Protein AF-A0A3P8DZU0-F1 (afdb_monomer_lite)

Foldseek 3Di:
DVPVVVVVVVVVVVVVVLVVVLVVVLVVQDPVNVVVLQVVVQVVQCVVVDPVQPFKHKDWDDDDDDPVCLVVIWIWIWGDDDPDIDIDIHRSSRVVVVSVVSVVVVVVVVPDPDDD

Sequence (116 aa):
MGYCMKLALHETLHNLNQNICYTTRLSRTSYEDLVEMVSHLNQLCITTFEEQCSFVKFALKKQQENLFWRLSTKVFCRISKKNRSIYRTFELIEFLRLYDEIIRFKSLIDSQPEMP

Radius of gyration: 17.83 Å; chains: 1; bounding box: 48×33×53 Å

Structure (mmCIF, N/CA/C/O backbone):
data_AF-A0A3P8DZU0-F1
#
_entry.id   AF-A0A3P8DZU0-F1
#
loop_
_atom_site.group_PDB
_atom_site.id
_atom_site.type_symbol
_atom_site.label_atom_id
_atom_site.label_alt_id
_atom_site.label_comp_id
_atom_site.label_asym_id
_atom_site.label_entity_id
_atom_site.label_seq_id
_atom_site.pdbx_PDB_ins_code
_atom_site.Cartn_x
_atom_site.Cartn_y
_atom_site.Cartn_z
_atom_site.occupancy
_atom_site.B_iso_or_equiv
_atom_site.auth_seq_id
_atom_site.auth_comp_id
_atom_site.auth_asym_id
_atom_site.auth_atom_id
_atom_site.pdbx_PDB_model_num
ATOM 1 N N . MET A 1 1 ? -17.520 6.325 -36.427 1.00 57.16 1 MET A N 1
ATOM 2 C CA . MET A 1 1 ? -17.961 6.286 -35.011 1.00 57.16 1 MET A CA 1
ATOM 3 C C . MET A 1 1 ? -17.708 4.952 -34.295 1.00 57.16 1 MET A C 1
ATOM 5 O O . MET A 1 1 ? -17.427 4.997 -33.107 1.00 57.16 1 MET A O 1
ATOM 9 N N . GLY A 1 2 ? -17.740 3.782 -34.954 1.00 74.62 2 GLY A N 1
ATOM 10 C CA . GLY A 1 2 ? -17.633 2.483 -34.254 1.00 74.62 2 GLY A CA 1
ATOM 11 C C . GLY A 1 2 ? -16.295 2.165 -33.557 1.00 74.62 2 GLY A C 1
ATOM 12 O O . GLY A 1 2 ? -16.297 1.506 -32.522 1.00 74.62 2 GLY A O 1
ATOM 13 N N . TYR A 1 3 ? -15.155 2.648 -34.067 1.00 77.38 3 TYR A N 1
ATOM 14 C CA . TYR A 1 3 ? -13.836 2.337 -33.489 1.00 77.38 3 TYR A CA 1
ATOM 15 C C . TYR A 1 3 ? -13.603 3.010 -32.126 1.00 77.38 3 TYR A C 1
ATOM 17 O O . TYR A 1 3 ? -13.215 2.344 -31.170 1.00 77.38 3 TYR A O 1
ATOM 25 N N . CYS A 1 4 ? -13.927 4.302 -32.001 1.00 76.75 4 CYS A N 1
ATOM 26 C CA . CYS A 1 4 ? -13.801 5.029 -30.734 1.00 76.75 4 CYS A CA 1
ATOM 27 C C . CYS A 1 4 ? -14.717 4.442 -29.648 1.00 76.75 4 CYS A C 1
ATOM 29 O O . CYS A 1 4 ? -14.312 4.320 -28.498 1.00 76.75 4 CYS A O 1
ATOM 31 N N . MET A 1 5 ? -15.924 4.010 -30.027 1.00 84.25 5 MET A N 1
ATOM 32 C CA . MET A 1 5 ? -16.869 3.353 -29.118 1.00 84.25 5 MET A CA 1
ATOM 33 C C . MET A 1 5 ? -16.353 1.991 -28.632 1.00 84.25 5 MET A C 1
ATOM 35 O O . MET A 1 5 ? -16.505 1.657 -27.460 1.00 84.25 5 MET A O 1
ATOM 39 N N . LYS A 1 6 ? -15.688 1.224 -29.507 1.00 86.50 6 LYS A N 1
ATOM 40 C CA . LYS A 1 6 ? -15.057 -0.054 -29.149 1.00 86.50 6 LYS A CA 1
ATOM 41 C C . LYS A 1 6 ? -13.887 0.133 -28.179 1.00 86.50 6 LYS A C 1
ATOM 43 O O . LYS A 1 6 ? -13.766 -0.643 -27.236 1.00 86.50 6 LYS A O 1
ATOM 48 N N . LEU A 1 7 ? -13.057 1.157 -28.390 1.00 86.69 7 LEU A N 1
ATOM 49 C CA . LEU A 1 7 ? -11.967 1.502 -27.472 1.00 86.69 7 LEU A CA 1
ATOM 50 C C . LEU A 1 7 ? -12.501 1.917 -26.100 1.00 86.69 7 LEU A C 1
ATOM 52 O O . LEU A 1 7 ? -12.071 1.359 -25.095 1.00 86.69 7 LEU A O 1
ATOM 56 N N . ALA A 1 8 ? -13.495 2.809 -26.067 1.00 86.25 8 ALA A N 1
ATOM 57 C CA . ALA A 1 8 ? -14.118 3.247 -24.821 1.00 86.25 8 ALA A CA 1
ATOM 58 C C . ALA A 1 8 ? -14.757 2.075 -24.054 1.00 86.25 8 ALA A C 1
ATOM 60 O O . ALA A 1 8 ? -14.594 1.962 -22.839 1.00 86.25 8 ALA A O 1
ATOM 61 N N . LEU A 1 9 ? -15.439 1.159 -24.754 1.00 89.00 9 LEU A N 1
ATOM 62 C CA . LEU A 1 9 ? -16.016 -0.039 -24.139 1.00 89.00 9 LEU A CA 1
ATOM 63 C C . LEU A 1 9 ? -14.935 -0.964 -23.569 1.00 89.00 9 LEU A C 1
ATOM 65 O O . LEU A 1 9 ? -15.075 -1.451 -22.450 1.00 89.00 9 LEU A O 1
ATOM 69 N N . HIS A 1 10 ? -13.859 -1.198 -24.320 1.00 90.00 10 HIS A N 1
ATOM 70 C CA . HIS A 1 10 ? -12.751 -2.035 -23.868 1.00 90.00 10 HIS A CA 1
ATOM 71 C C . HIS A 1 10 ? -12.081 -1.458 -22.616 1.00 90.00 10 HIS A C 1
ATOM 73 O O . HIS A 1 10 ? -11.872 -2.178 -21.644 1.00 90.00 10 HIS A O 1
ATOM 79 N N . GLU A 1 11 ? -11.789 -0.159 -22.612 1.00 88.31 11 GLU A N 1
ATOM 80 C CA . GLU A 1 11 ? -11.229 0.540 -21.454 1.00 88.31 11 GLU A CA 1
ATOM 81 C C . GLU A 1 11 ? -12.170 0.472 -20.243 1.00 88.31 11 GLU A C 1
ATOM 83 O O . GLU A 1 11 ? -11.745 0.143 -19.137 1.00 88.31 11 GLU A O 1
ATOM 88 N N . THR A 1 12 ? -13.471 0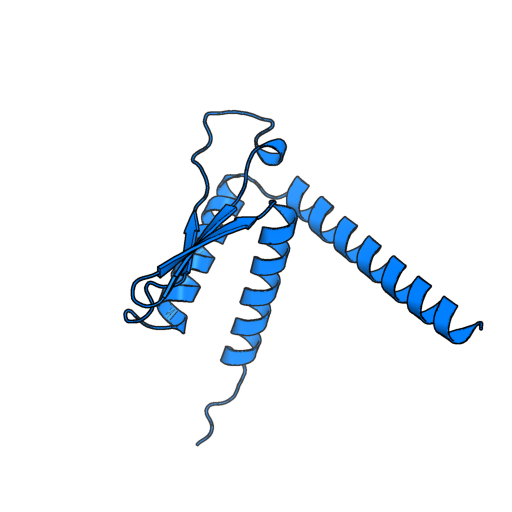.672 -20.461 1.00 89.44 12 THR A N 1
ATOM 89 C CA . THR A 1 12 ? -14.482 0.555 -19.401 1.00 89.44 12 THR A CA 1
ATOM 90 C C . THR A 1 12 ? -14.510 -0.849 -18.795 1.00 89.44 12 THR A C 1
ATOM 92 O O . THR A 1 12 ? -14.486 -0.991 -17.572 1.00 89.44 12 THR A O 1
ATOM 95 N N . LEU A 1 13 ? -14.517 -1.894 -19.630 1.00 90.06 13 LEU A N 1
ATOM 96 C CA . LEU A 1 13 ? -14.496 -3.287 -19.174 1.00 90.06 13 LEU A CA 1
ATOM 97 C C . LEU A 1 13 ? -13.197 -3.629 -18.442 1.00 90.06 13 LEU A C 1
ATOM 99 O O . LEU A 1 13 ? -13.228 -4.313 -17.419 1.00 90.06 13 LEU A O 1
ATOM 103 N N . HIS A 1 14 ? -12.064 -3.131 -18.935 1.00 86.81 14 HIS A N 1
ATOM 104 C CA . HIS A 1 14 ? -10.771 -3.313 -18.290 1.00 86.81 14 HIS A CA 1
ATOM 105 C C . HIS A 1 14 ? -10.762 -2.698 -16.885 1.00 86.81 14 HIS A C 1
ATOM 107 O O . HIS A 1 14 ? -10.419 -3.378 -15.917 1.00 86.81 14 HIS A O 1
ATOM 113 N N . ASN A 1 15 ? -11.230 -1.455 -16.755 1.00 84.81 15 ASN A N 1
ATOM 114 C CA . ASN A 1 15 ? -11.320 -0.753 -15.476 1.00 84.81 15 ASN A CA 1
ATOM 115 C C . ASN A 1 15 ? -12.275 -1.456 -14.500 1.00 84.81 15 ASN A C 1
ATOM 117 O O . ASN A 1 15 ? -11.959 -1.605 -13.319 1.00 84.81 15 ASN A O 1
ATOM 121 N N . LEU A 1 16 ? -13.419 -1.946 -14.987 1.00 87.94 16 LEU A N 1
ATOM 122 C CA . LEU A 1 16 ? -14.357 -2.754 -14.201 1.00 87.94 16 LEU A CA 1
ATOM 123 C C . LEU A 1 16 ? -13.707 -4.032 -13.670 1.00 87.94 16 LEU A C 1
ATOM 125 O O . LEU A 1 16 ? -13.815 -4.325 -12.481 1.00 87.94 16 LEU A O 1
ATOM 129 N N . ASN A 1 17 ? -12.995 -4.764 -14.525 1.00 90.69 17 ASN A N 1
ATOM 130 C CA . ASN A 1 17 ? -12.321 -5.993 -14.123 1.00 90.69 17 ASN A CA 1
ATOM 131 C C . ASN A 1 17 ? -11.223 -5.721 -13.080 1.00 90.69 17 ASN A C 1
ATOM 133 O O . ASN A 1 17 ? -11.127 -6.425 -12.075 1.00 90.69 17 ASN A O 1
ATOM 137 N N . GLN A 1 18 ? -10.445 -4.647 -13.260 1.00 85.94 18 GLN A N 1
ATOM 138 C CA . GLN A 1 18 ? -9.468 -4.222 -12.259 1.00 85.94 18 GLN A CA 1
ATOM 139 C C . GLN A 1 18 ? -10.139 -3.864 -10.927 1.00 85.94 18 GLN A C 1
ATOM 141 O O . GLN A 1 18 ? -9.689 -4.315 -9.875 1.00 85.94 18 GLN A O 1
ATOM 146 N N . ASN A 1 19 ? -11.239 -3.105 -10.949 1.00 87.62 19 ASN A N 1
ATOM 147 C CA . ASN A 1 19 ? -12.004 -2.782 -9.743 1.00 87.62 19 ASN A CA 1
ATOM 148 C C . ASN A 1 19 ? -12.453 -4.055 -9.006 1.00 87.62 19 ASN A C 1
ATOM 150 O O . ASN A 1 19 ? -12.189 -4.181 -7.812 1.00 87.62 19 ASN A O 1
ATOM 154 N N . ILE A 1 20 ? -13.047 -5.020 -9.717 1.00 90.94 20 ILE A N 1
ATOM 155 C CA . ILE A 1 20 ? -13.495 -6.301 -9.144 1.00 90.94 20 ILE A CA 1
ATOM 156 C C . ILE A 1 20 ? -12.326 -7.068 -8.517 1.00 90.94 20 ILE A C 1
ATOM 158 O O . ILE A 1 20 ? -12.456 -7.588 -7.405 1.00 90.94 20 ILE A O 1
ATOM 162 N N . CYS A 1 21 ? -11.179 -7.115 -9.199 1.00 92.69 21 CYS A N 1
ATOM 163 C CA . CYS A 1 21 ? -9.976 -7.781 -8.707 1.00 92.69 21 CYS A CA 1
ATOM 164 C C . CYS A 1 21 ? -9.521 -7.198 -7.359 1.00 92.69 21 CYS A C 1
ATOM 166 O O . CYS A 1 21 ? -9.383 -7.931 -6.376 1.00 92.69 21 CYS A O 1
ATOM 168 N N . TYR A 1 22 ? -9.378 -5.871 -7.269 1.00 93.25 22 TYR A N 1
ATOM 169 C CA . TYR A 1 22 ? -8.935 -5.219 -6.033 1.00 93.25 22 TYR A CA 1
ATOM 170 C C . TYR A 1 22 ? -9.977 -5.280 -4.913 1.00 93.25 22 TYR A C 1
ATOM 172 O O . TYR A 1 22 ? -9.603 -5.466 -3.757 1.00 93.25 22 TYR A O 1
ATOM 180 N N . THR A 1 23 ? -11.274 -5.193 -5.223 1.00 92.06 23 THR A N 1
ATOM 181 C CA . THR A 1 23 ? -12.336 -5.388 -4.223 1.00 92.06 23 THR A CA 1
ATOM 182 C C . THR A 1 23 ? -12.315 -6.810 -3.659 1.00 92.06 23 THR A C 1
ATOM 184 O O . THR A 1 23 ? -12.427 -6.998 -2.448 1.00 92.06 23 THR A O 1
ATOM 187 N N . THR A 1 24 ? -12.115 -7.813 -4.517 1.00 93.12 24 THR A N 1
ATOM 188 C CA . THR A 1 24 ? -12.006 -9.221 -4.103 1.00 93.12 24 THR A CA 1
ATOM 189 C C . THR A 1 24 ? -10.746 -9.475 -3.280 1.00 93.12 24 THR A C 1
ATOM 191 O O . THR A 1 24 ? -10.775 -10.245 -2.325 1.00 93.12 24 THR A O 1
ATOM 194 N N . ARG A 1 25 ? -9.630 -8.820 -3.613 1.00 93.94 25 ARG A N 1
ATOM 195 C CA . ARG A 1 25 ? -8.417 -8.879 -2.793 1.00 93.94 25 ARG A CA 1
ATOM 196 C C . ARG A 1 25 ? -8.664 -8.261 -1.421 1.00 93.94 25 ARG A C 1
ATOM 198 O O . ARG A 1 25 ? -8.412 -8.916 -0.417 1.00 93.94 25 ARG A O 1
ATOM 205 N N . LEU A 1 26 ? -9.227 -7.054 -1.378 1.00 92.44 26 LEU A N 1
ATOM 206 C CA . LEU A 1 26 ? -9.476 -6.327 -0.134 1.00 92.44 26 LEU A CA 1
ATOM 207 C C . LEU A 1 26 ? -10.388 -7.092 0.837 1.00 92.44 26 LEU A C 1
ATOM 209 O O . LEU A 1 26 ? -10.186 -7.023 2.050 1.00 92.44 26 LEU A O 1
ATOM 213 N N . SER A 1 27 ? -11.381 -7.830 0.331 1.00 90.44 27 SER A N 1
ATOM 214 C CA . SER A 1 27 ? -12.253 -8.646 1.187 1.00 90.44 27 SER A CA 1
ATOM 215 C C . SER A 1 27 ? -11.507 -9.794 1.875 1.00 90.44 27 SER A C 1
ATOM 217 O O . SER A 1 27 ? -11.900 -10.202 2.967 1.00 90.44 27 SER A O 1
ATOM 219 N N . ARG A 1 28 ? -10.418 -10.281 1.267 1.00 92.88 28 ARG A N 1
ATOM 220 C CA . ARG A 1 28 ? -9.560 -11.354 1.790 1.00 92.88 28 ARG A CA 1
ATOM 221 C C . ARG A 1 28 ? -8.392 -10.838 2.627 1.00 92.88 28 ARG A C 1
ATOM 223 O O . ARG A 1 28 ? -7.894 -11.580 3.461 1.00 92.88 28 ARG A O 1
ATOM 230 N N . THR A 1 29 ? -7.971 -9.592 2.4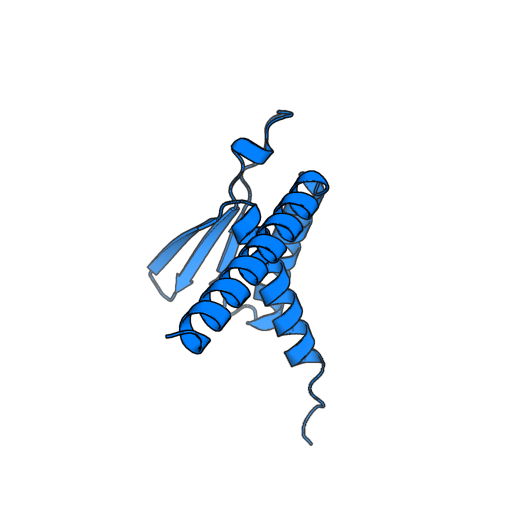23 1.00 92.56 29 THR A N 1
ATOM 231 C CA . THR A 1 29 ? -6.878 -8.961 3.171 1.00 92.56 29 THR A CA 1
ATOM 232 C C . THR A 1 29 ? -7.290 -8.706 4.623 1.00 92.56 29 THR A C 1
ATOM 234 O O . THR A 1 29 ? -8.314 -8.061 4.882 1.00 92.56 29 THR A O 1
ATOM 237 N N . SER A 1 30 ? -6.510 -9.228 5.569 1.00 92.25 30 SER A N 1
ATOM 238 C CA . SER A 1 30 ? -6.649 -8.975 7.007 1.00 92.25 30 SER A CA 1
ATOM 239 C C . SER A 1 30 ? -6.118 -7.582 7.383 1.00 92.25 30 SER A C 1
ATOM 241 O O . SER A 1 30 ? -5.547 -6.870 6.553 1.00 92.25 30 SER A O 1
ATOM 243 N N . TYR A 1 31 ? -6.343 -7.140 8.623 1.00 91.38 31 TYR A N 1
ATOM 244 C CA . TYR A 1 31 ? -5.761 -5.869 9.065 1.00 91.38 31 TYR A CA 1
ATOM 245 C C . TYR A 1 31 ? -4.243 -6.016 9.246 1.00 91.38 31 TYR A C 1
ATOM 247 O O . TYR A 1 31 ? -3.481 -5.116 8.898 1.00 91.38 31 TYR A O 1
ATOM 255 N N . GLU A 1 32 ? -3.810 -7.175 9.731 1.00 92.19 32 GLU A N 1
ATOM 256 C CA . GLU A 1 32 ? -2.417 -7.569 9.903 1.00 92.19 32 GLU A CA 1
ATOM 257 C C . GLU A 1 32 ? -1.675 -7.547 8.560 1.00 92.19 32 GLU A C 1
ATOM 259 O O . GLU A 1 32 ? -0.629 -6.909 8.462 1.00 92.19 32 GLU A O 1
ATOM 264 N N . ASP A 1 33 ? -2.275 -8.098 7.500 1.00 94.44 33 ASP A N 1
ATOM 265 C CA . ASP A 1 33 ? -1.715 -8.066 6.143 1.00 94.44 33 ASP A CA 1
ATOM 266 C C . ASP A 1 33 ? -1.468 -6.621 5.681 1.00 94.44 33 ASP A C 1
ATOM 268 O O . ASP A 1 33 ? -0.453 -6.317 5.058 1.00 94.44 33 ASP A O 1
ATOM 272 N N . LEU A 1 34 ? -2.388 -5.693 5.980 1.00 94.06 34 LEU A N 1
ATOM 273 C CA . LEU A 1 34 ? -2.207 -4.283 5.625 1.00 94.06 34 LEU A CA 1
ATOM 274 C C . LEU A 1 34 ? -1.081 -3.628 6.421 1.00 94.06 34 LEU A C 1
ATOM 276 O O . LEU A 1 34 ? -0.337 -2.818 5.865 1.00 94.06 34 LEU A O 1
ATOM 280 N N . VAL A 1 35 ? -0.956 -3.954 7.709 1.00 94.12 35 VAL A N 1
ATOM 281 C CA . VAL A 1 35 ? 0.157 -3.483 8.541 1.00 94.12 35 VAL A CA 1
ATOM 282 C C . VAL A 1 35 ? 1.483 -3.975 7.964 1.00 94.12 35 VAL A C 1
ATOM 284 O O . VAL A 1 35 ? 2.414 -3.178 7.828 1.00 94.12 35 VAL A O 1
ATOM 287 N N . GLU A 1 36 ? 1.553 -5.242 7.558 1.00 96.06 36 GLU A N 1
ATOM 288 C CA . GLU A 1 36 ? 2.721 -5.822 6.897 1.00 96.06 36 GLU A CA 1
ATOM 289 C C . GLU A 1 36 ? 3.018 -5.143 5.557 1.00 96.06 36 GLU A C 1
ATOM 291 O O . GLU A 1 36 ? 4.152 -4.725 5.333 1.00 96.06 36 GLU A O 1
ATOM 296 N N . MET A 1 37 ? 2.015 -4.926 4.701 1.00 96.25 37 MET A N 1
ATOM 297 C CA . MET A 1 37 ? 2.187 -4.227 3.419 1.00 96.25 37 MET A CA 1
ATOM 298 C C . MET A 1 37 ? 2.697 -2.790 3.602 1.00 96.25 37 MET A C 1
ATOM 300 O O . MET A 1 37 ? 3.591 -2.347 2.880 1.00 96.25 37 MET A O 1
ATOM 304 N N . VAL A 1 38 ? 2.162 -2.049 4.579 1.00 95.75 38 VAL A N 1
ATOM 305 C CA . VAL A 1 38 ? 2.626 -0.690 4.907 1.00 95.75 38 VAL A CA 1
ATOM 306 C C . VAL A 1 38 ? 4.057 -0.704 5.438 1.00 95.75 38 VAL A C 1
ATOM 308 O O . VAL A 1 38 ? 4.866 0.142 5.049 1.00 95.75 38 VAL A O 1
ATOM 311 N N . SER A 1 39 ? 4.383 -1.658 6.310 1.00 95.19 39 SER A N 1
ATOM 312 C CA . SER A 1 39 ? 5.744 -1.844 6.817 1.00 95.19 39 SER A CA 1
ATOM 313 C C . SER A 1 39 ? 6.716 -2.160 5.680 1.00 95.19 39 SER A C 1
ATOM 315 O O . SER A 1 39 ? 7.757 -1.514 5.558 1.00 95.19 39 SER A O 1
ATOM 317 N N . HIS A 1 40 ? 6.336 -3.075 4.789 1.00 94.94 40 HIS A N 1
ATOM 318 C CA . HIS A 1 40 ? 7.130 -3.471 3.637 1.00 94.94 40 HIS A CA 1
ATOM 319 C C . HIS A 1 40 ? 7.397 -2.295 2.692 1.00 94.94 40 HIS A C 1
ATOM 321 O O . HIS A 1 40 ? 8.548 -2.069 2.332 1.00 94.94 40 HIS A O 1
ATOM 327 N N . LEU A 1 41 ? 6.388 -1.482 2.355 1.00 92.44 41 LEU A N 1
ATOM 328 C CA . LEU A 1 41 ? 6.611 -0.290 1.527 1.00 92.44 41 LEU A CA 1
ATOM 329 C C . LEU A 1 41 ? 7.549 0.717 2.185 1.00 92.44 41 LEU A C 1
ATOM 331 O O . LEU A 1 41 ? 8.396 1.289 1.507 1.00 92.44 41 LEU A O 1
ATOM 335 N N . ASN A 1 42 ? 7.429 0.929 3.496 1.00 92.00 42 ASN A N 1
ATOM 336 C CA . ASN A 1 42 ? 8.352 1.807 4.211 1.00 92.00 42 ASN A CA 1
ATOM 337 C C . ASN A 1 42 ? 9.796 1.295 4.123 1.00 92.00 42 ASN A C 1
ATOM 339 O O . ASN A 1 42 ? 10.699 2.081 3.847 1.00 92.00 42 ASN A O 1
ATOM 343 N N . GLN A 1 43 ? 10.010 -0.011 4.307 1.00 90.75 43 GLN A N 1
ATOM 344 C CA . GLN A 1 43 ? 11.331 -0.629 4.151 1.00 90.75 43 GLN A CA 1
ATOM 345 C C . GLN A 1 43 ? 11.844 -0.526 2.714 1.00 90.75 43 GLN A C 1
ATOM 347 O O . GLN A 1 43 ? 13.016 -0.225 2.486 1.00 90.75 43 GLN A O 1
ATOM 352 N N . LEU A 1 44 ? 10.964 -0.704 1.730 1.00 88.81 44 LEU A N 1
ATOM 353 C CA . LEU A 1 44 ? 11.314 -0.556 0.326 1.00 88.81 44 LEU A CA 1
ATOM 354 C C . LEU A 1 44 ? 11.748 0.876 -0.004 1.00 88.81 44 LEU A C 1
ATOM 356 O O . LEU A 1 44 ? 12.743 1.074 -0.695 1.00 88.81 44 LEU A O 1
ATOM 360 N N . CYS A 1 45 ? 11.041 1.884 0.510 1.00 85.19 45 CYS A N 1
ATOM 361 C CA . CYS A 1 45 ? 11.437 3.278 0.336 1.00 85.19 45 CYS A CA 1
ATOM 362 C C . CYS A 1 45 ? 12.809 3.563 0.963 1.00 85.19 45 CYS A C 1
ATOM 364 O O . CYS A 1 45 ? 13.618 4.245 0.343 1.00 85.19 45 CYS A O 1
ATOM 366 N N . ILE A 1 46 ? 13.088 3.024 2.153 1.00 85.06 46 ILE A N 1
ATOM 367 C CA . ILE A 1 46 ? 14.388 3.191 2.823 1.00 85.06 46 ILE A CA 1
ATOM 368 C C . ILE A 1 46 ? 15.512 2.548 2.001 1.00 85.06 46 ILE A C 1
ATOM 370 O O . ILE A 1 46 ? 16.534 3.177 1.753 1.00 85.06 46 ILE A O 1
ATOM 374 N N . THR A 1 47 ? 15.314 1.308 1.553 1.00 82.81 47 THR A N 1
ATOM 375 C CA . THR A 1 47 ? 16.334 0.548 0.813 1.00 82.81 47 THR A CA 1
ATOM 376 C C . THR A 1 47 ? 16.573 1.084 -0.595 1.00 82.81 47 THR A C 1
ATOM 378 O O . THR A 1 47 ? 17.707 1.103 -1.052 1.00 82.81 47 THR A O 1
ATOM 381 N N . THR A 1 48 ? 15.527 1.544 -1.285 1.00 77.38 48 THR A N 1
ATOM 382 C CA . THR A 1 48 ? 15.632 2.002 -2.682 1.00 77.38 48 THR A CA 1
ATOM 383 C C . THR A 1 48 ? 16.230 3.404 -2.798 1.00 77.38 48 THR A C 1
ATOM 385 O O . THR A 1 48 ? 16.860 3.714 -3.803 1.00 77.38 48 THR A O 1
ATOM 388 N N . PHE A 1 49 ? 16.022 4.269 -1.803 1.00 69.44 49 PHE A N 1
ATOM 389 C CA . PHE A 1 49 ? 16.430 5.677 -1.873 1.00 69.44 49 PHE A CA 1
ATOM 390 C C . PHE A 1 49 ? 17.523 6.068 -0.861 1.00 69.44 49 PHE A C 1
ATOM 392 O O . PHE A 1 49 ? 17.830 7.258 -0.748 1.00 69.44 49 PHE A O 1
ATOM 399 N N . GLU A 1 50 ? 18.101 5.082 -0.162 1.00 64.56 50 GLU A N 1
ATOM 400 C CA . GLU A 1 50 ? 19.107 5.219 0.905 1.00 64.56 50 GLU A CA 1
ATOM 401 C C . GLU A 1 50 ? 18.666 6.131 2.079 1.00 64.56 50 GLU A C 1
ATOM 403 O O . GLU A 1 50 ? 17.640 6.819 2.037 1.00 64.56 50 GLU A O 1
ATOM 408 N N . GLU A 1 51 ? 19.433 6.157 3.180 1.00 56.00 51 GLU A N 1
ATOM 409 C CA . GLU A 1 51 ? 19.099 6.917 4.407 1.00 56.00 51 GLU A CA 1
ATOM 410 C C . GLU A 1 51 ? 18.887 8.428 4.173 1.00 56.00 51 GLU A C 1
ATOM 412 O O . GLU A 1 51 ? 18.239 9.110 4.973 1.00 56.00 51 GLU A O 1
ATOM 417 N N . GLN A 1 52 ? 19.377 8.960 3.050 1.00 53.81 52 GLN A N 1
ATOM 418 C CA . GLN A 1 52 ? 19.230 10.368 2.677 1.00 53.81 52 GLN A CA 1
ATOM 419 C C . GLN A 1 52 ? 17.794 10.737 2.260 1.00 53.81 52 GLN A C 1
ATOM 421 O O . GLN A 1 52 ? 17.436 11.918 2.257 1.00 53.81 52 GLN A O 1
ATOM 426 N N . CYS A 1 53 ? 16.937 9.749 1.978 1.00 52.16 53 CYS A N 1
ATOM 427 C CA . CYS A 1 53 ? 15.543 9.947 1.593 1.00 52.16 53 CYS A CA 1
ATOM 428 C C . CYS A 1 53 ? 14.557 9.436 2.653 1.00 52.16 53 CYS A C 1
ATOM 430 O O . CYS A 1 53 ? 13.702 8.593 2.385 1.00 52.16 53 CYS A O 1
ATOM 432 N N . SER A 1 54 ? 14.529 10.075 3.825 1.00 59.28 54 SER A N 1
ATOM 433 C CA . SER A 1 54 ? 13.381 10.013 4.756 1.00 59.28 54 SER A CA 1
ATOM 434 C C . SER A 1 54 ? 12.132 10.756 4.223 1.00 59.28 54 SER A C 1
ATOM 436 O O . SER A 1 54 ? 11.350 11.361 4.969 1.00 59.28 54 SER A O 1
ATOM 438 N N . PHE A 1 55 ? 11.949 10.745 2.899 1.00 74.44 55 PHE A N 1
ATOM 439 C CA . PHE A 1 55 ? 10.933 11.507 2.198 1.00 74.44 55 PHE A CA 1
ATOM 440 C C . PHE A 1 55 ? 9.577 10.817 2.265 1.00 74.44 55 PHE A C 1
ATOM 442 O O . PHE A 1 55 ? 8.624 11.466 2.667 1.00 74.44 55 PHE A O 1
ATOM 449 N N . VAL A 1 56 ? 9.458 9.523 1.968 1.00 87.31 56 VAL A N 1
ATOM 450 C CA . VAL A 1 56 ? 8.147 8.853 1.927 1.00 87.31 56 VAL A CA 1
ATOM 451 C C . VAL A 1 56 ? 7.948 7.968 3.155 1.00 87.31 56 VAL A C 1
ATOM 453 O O . VAL A 1 56 ? 8.781 7.120 3.454 1.00 87.31 56 VAL A O 1
ATOM 456 N N . LYS A 1 57 ? 6.839 8.161 3.876 1.00 90.94 57 LYS A N 1
ATOM 457 C CA . LYS A 1 57 ? 6.439 7.302 4.996 1.00 90.94 57 LYS A CA 1
ATOM 458 C C . LYS A 1 57 ? 4.943 7.036 4.981 1.00 90.94 57 LYS A C 1
ATOM 460 O O . LYS A 1 57 ? 4.147 7.974 5.022 1.00 90.94 57 LYS A O 1
ATOM 465 N N . PHE A 1 58 ? 4.583 5.764 5.001 1.00 94.25 58 PHE A N 1
ATOM 466 C CA . PHE A 1 58 ? 3.224 5.263 5.113 1.00 94.25 58 PHE A CA 1
ATOM 467 C C . PHE A 1 58 ? 2.886 4.919 6.565 1.00 94.25 58 PHE A C 1
ATOM 469 O O . PHE A 1 58 ? 3.736 4.455 7.330 1.00 94.25 58 PHE A O 1
ATOM 476 N N . ALA A 1 59 ? 1.636 5.141 6.950 1.00 94.38 59 ALA A N 1
ATOM 477 C CA . ALA A 1 59 ? 1.117 4.807 8.263 1.00 94.38 59 ALA A CA 1
ATOM 478 C C . ALA A 1 59 ? -0.349 4.378 8.180 1.00 94.38 59 ALA A C 1
ATOM 480 O O . ALA A 1 59 ? -1.143 4.947 7.430 1.00 94.38 59 ALA A O 1
ATOM 481 N N . LEU A 1 60 ? -0.707 3.413 9.020 1.00 91.31 60 LEU A N 1
ATOM 482 C CA . LEU A 1 60 ? -2.084 3.039 9.311 1.00 91.31 60 LEU A CA 1
ATOM 483 C C . LEU A 1 60 ? -2.444 3.553 10.697 1.00 91.31 60 LEU A C 1
ATOM 485 O O . LEU A 1 60 ? -1.648 3.471 11.636 1.00 91.31 60 LEU A O 1
ATOM 489 N N . LYS A 1 61 ? -3.658 4.082 10.838 1.00 83.62 61 LYS A N 1
ATOM 490 C CA . LYS A 1 61 ? -4.185 4.383 12.165 1.00 83.62 61 LYS A CA 1
ATOM 491 C C . LYS A 1 61 ? -4.427 3.059 12.882 1.00 83.62 61 LYS A C 1
ATOM 493 O O . LYS A 1 61 ? -5.188 2.241 12.377 1.00 83.62 61 LYS A O 1
ATOM 498 N N . LYS A 1 62 ? -3.817 2.883 14.061 1.00 78.31 62 LYS A N 1
ATOM 499 C CA . LYS A 1 62 ? -4.040 1.695 14.890 1.00 78.31 62 LYS A CA 1
ATOM 500 C C . LYS A 1 62 ? -5.537 1.526 15.140 1.00 78.31 62 LYS A C 1
ATOM 502 O O . LYS A 1 62 ? -6.207 2.452 15.602 1.00 78.31 62 LYS A O 1
ATOM 507 N N . GLN A 1 63 ? -6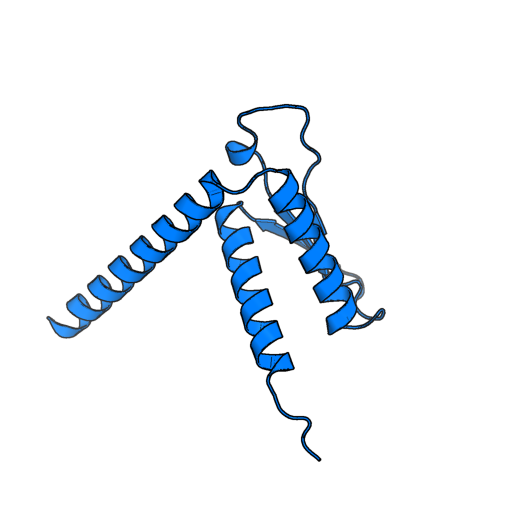.033 0.348 14.807 1.00 73.31 63 GLN A N 1
ATOM 508 C CA . GLN A 1 63 ? -7.425 -0.015 14.980 1.00 73.31 63 GLN A CA 1
ATOM 509 C C . GLN A 1 63 ? -7.671 -0.425 16.439 1.00 73.31 63 GLN A C 1
ATOM 511 O O . GLN A 1 63 ? -6.877 -1.163 17.020 1.00 73.31 63 GLN A O 1
ATOM 516 N N . GLN A 1 64 ? -8.737 0.099 17.044 1.00 65.19 64 GLN A N 1
ATOM 517 C CA . GLN A 1 64 ? -9.351 -0.509 18.228 1.00 65.19 64 GLN A CA 1
ATOM 518 C C . GLN A 1 64 ? -10.330 -1.562 17.716 1.00 65.19 64 GLN A C 1
ATOM 520 O O . GLN A 1 64 ? -11.062 -1.226 16.790 1.00 65.19 64 GLN A O 1
ATOM 525 N N . GLU A 1 65 ? -10.322 -2.771 18.288 1.00 64.81 65 GLU A N 1
ATOM 526 C CA . GLU A 1 65 ? -11.115 -3.948 17.883 1.00 64.81 65 GLU A CA 1
ATOM 527 C C . GLU A 1 65 ? -12.474 -3.586 17.258 1.00 64.81 65 GLU A C 1
ATOM 529 O O . GLU A 1 65 ? -13.471 -3.376 17.947 1.00 64.81 65 GLU A O 1
ATOM 534 N N . ASN A 1 66 ? -12.526 -3.466 15.931 1.00 75.50 66 ASN A N 1
ATOM 535 C CA . ASN A 1 66 ? -13.761 -3.166 15.219 1.00 75.50 66 ASN A CA 1
ATOM 536 C C . ASN A 1 66 ? -13.809 -3.955 13.908 1.00 75.50 66 ASN A C 1
ATOM 538 O O . ASN A 1 66 ? -13.003 -3.774 12.998 1.00 75.50 66 ASN A O 1
ATOM 542 N N . LEU A 1 67 ? -14.823 -4.815 13.815 1.00 77.25 67 LEU A N 1
ATOM 543 C CA . LEU A 1 67 ? -15.065 -5.747 12.710 1.00 77.25 67 LEU A CA 1
ATOM 544 C C . LEU A 1 67 ? -15.290 -5.053 11.352 1.00 77.25 67 LEU A C 1
ATOM 546 O O . LEU A 1 67 ? -15.045 -5.647 10.305 1.00 77.25 67 LEU A O 1
ATOM 550 N N . PHE A 1 68 ? -15.705 -3.785 11.355 1.00 83.94 68 PHE A N 1
ATOM 551 C CA . PHE A 1 68 ? -15.965 -2.971 10.164 1.00 83.94 68 PHE A CA 1
ATOM 552 C C . PHE A 1 68 ? -14.801 -2.045 9.800 1.00 83.94 68 PHE A C 1
ATOM 554 O O . PHE A 1 68 ? -14.983 -1.057 9.085 1.00 83.94 68 PHE A O 1
ATOM 561 N N . TRP A 1 69 ? -13.590 -2.352 10.267 1.00 86.94 69 TRP A N 1
ATOM 562 C CA . TRP A 1 69 ? -12.400 -1.535 10.038 1.00 86.94 69 TRP A CA 1
ATOM 563 C C . TRP A 1 69 ? -12.163 -1.178 8.566 1.00 86.94 69 TRP A C 1
ATOM 565 O O . TRP A 1 69 ? -11.703 -0.075 8.281 1.00 86.94 69 TRP A O 1
ATOM 575 N N . ARG A 1 70 ? -12.527 -2.054 7.621 1.00 88.06 70 ARG A N 1
ATOM 576 C CA . ARG A 1 70 ? -12.366 -1.818 6.173 1.00 88.06 70 ARG A CA 1
ATOM 577 C C . ARG A 1 70 ? -13.127 -0.591 5.659 1.00 88.06 70 ARG A C 1
ATOM 579 O O . ARG A 1 70 ? -12.730 -0.033 4.645 1.00 88.06 70 ARG A O 1
ATOM 586 N N . LEU A 1 71 ? -14.191 -0.168 6.345 1.00 85.19 71 LEU A N 1
ATOM 587 C CA . LEU A 1 71 ? -14.996 0.999 5.960 1.00 85.19 71 LEU A CA 1
ATOM 588 C C . LEU A 1 71 ? -14.408 2.326 6.454 1.00 85.19 71 LEU A C 1
ATOM 590 O O . LEU A 1 71 ? -14.762 3.383 5.942 1.00 85.19 71 LEU A O 1
ATOM 594 N N . SER A 1 72 ? -13.551 2.288 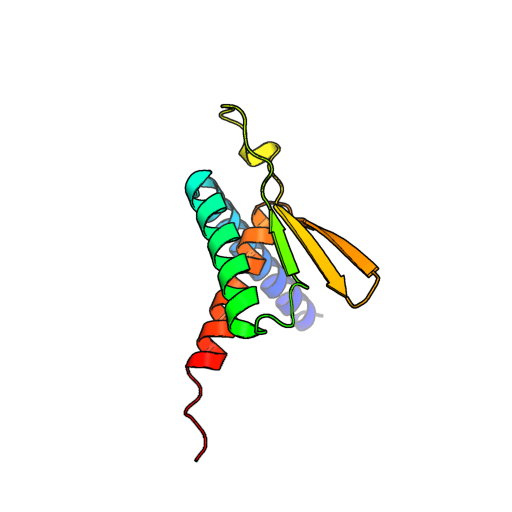7.476 1.00 85.06 72 SER A N 1
ATOM 595 C CA . SER A 1 72 ? -13.026 3.489 8.141 1.00 85.06 72 SER A CA 1
ATOM 596 C C . SER A 1 72 ? -11.508 3.627 8.061 1.00 85.06 72 SER A C 1
ATOM 598 O O . SER A 1 72 ? -10.968 4.701 8.336 1.00 85.06 72 SER A O 1
ATOM 600 N N . THR A 1 73 ? -10.809 2.555 7.694 1.00 90.31 73 THR A N 1
ATOM 601 C CA . THR A 1 73 ? -9.351 2.532 7.625 1.00 90.31 73 THR A CA 1
ATOM 602 C C . THR A 1 73 ? -8.875 3.197 6.349 1.00 90.31 73 THR A C 1
ATOM 604 O O . THR A 1 73 ? -9.339 2.893 5.255 1.00 90.31 73 THR A O 1
ATOM 607 N N . LYS A 1 74 ? -7.895 4.081 6.508 1.00 92.62 74 LYS A N 1
ATOM 608 C CA . LYS A 1 74 ? -7.190 4.742 5.417 1.00 92.62 74 LYS A CA 1
ATOM 609 C C . LYS A 1 74 ? -5.697 4.633 5.652 1.00 92.62 74 LYS A C 1
ATOM 611 O O . LYS A 1 74 ? -5.252 4.587 6.804 1.00 92.62 74 LYS A O 1
ATOM 616 N N . VAL A 1 75 ? -4.934 4.630 4.568 1.00 94.75 75 VAL A N 1
ATOM 617 C CA . VAL A 1 75 ? -3.475 4.688 4.642 1.00 94.75 75 VAL A CA 1
ATOM 618 C C . VAL A 1 75 ? -3.034 6.131 4.470 1.00 94.75 75 VAL A C 1
ATOM 620 O O . VAL A 1 75 ? -3.363 6.795 3.489 1.00 94.75 75 VAL A O 1
ATOM 623 N N . PHE A 1 76 ? -2.273 6.626 5.435 1.00 95.25 76 PHE A N 1
ATOM 624 C CA . PHE A 1 76 ? -1.689 7.956 5.397 1.00 95.25 76 PHE A CA 1
ATOM 625 C C . PHE A 1 76 ? -0.289 7.864 4.817 1.00 95.25 76 PHE A C 1
ATOM 627 O O . PHE A 1 76 ? 0.488 7.001 5.208 1.00 95.25 76 PHE A O 1
ATOM 634 N N . CYS A 1 77 ? 0.048 8.776 3.919 1.00 93.50 77 CYS A N 1
ATOM 635 C CA . CYS A 1 77 ? 1.384 8.906 3.371 1.00 93.50 77 CYS A CA 1
ATOM 636 C C . CYS A 1 77 ? 1.881 10.328 3.594 1.00 93.50 77 CYS A C 1
ATOM 638 O O . CYS A 1 77 ? 1.201 11.300 3.261 1.00 93.50 77 CYS A O 1
ATOM 640 N N . ARG A 1 78 ? 3.077 10.447 4.157 1.00 92.19 78 ARG A N 1
ATOM 641 C CA . ARG A 1 78 ? 3.818 11.698 4.238 1.00 92.19 78 ARG A CA 1
ATOM 642 C C . ARG A 1 78 ? 4.944 11.648 3.220 1.00 92.19 78 ARG A C 1
ATOM 644 O O . ARG A 1 78 ? 5.754 10.732 3.270 1.00 92.19 78 ARG A O 1
ATOM 651 N N . ILE A 1 79 ? 5.006 12.661 2.365 1.00 88.62 79 ILE A N 1
ATOM 652 C CA . ILE A 1 79 ? 6.095 12.909 1.425 1.00 88.62 79 ILE A CA 1
ATOM 653 C C . ILE A 1 79 ? 6.800 14.195 1.863 1.00 88.62 79 ILE A C 1
ATOM 655 O O . ILE A 1 79 ? 6.338 15.303 1.584 1.00 88.62 79 ILE A O 1
ATOM 659 N N . SER A 1 80 ? 7.893 14.062 2.598 1.00 85.62 80 SER A N 1
ATOM 660 C CA . SER A 1 80 ? 8.794 15.153 2.951 1.00 85.62 80 SER A CA 1
ATOM 661 C C . SER A 1 80 ? 9.646 15.523 1.731 1.00 85.62 80 SER A C 1
ATOM 663 O O . SER A 1 80 ? 10.022 14.665 0.944 1.00 85.62 80 SER A O 1
ATOM 665 N N . LYS A 1 81 ? 9.970 16.802 1.555 1.00 77.44 81 LYS A N 1
ATOM 666 C CA . LYS A 1 81 ? 10.961 17.293 0.590 1.00 77.44 81 LYS A CA 1
ATOM 667 C C . LYS A 1 81 ? 11.578 18.568 1.145 1.00 77.44 81 LYS A C 1
ATOM 669 O O . LYS A 1 81 ? 10.889 19.584 1.256 1.00 77.44 81 LYS A O 1
ATOM 674 N N . LYS A 1 82 ? 12.877 18.532 1.459 1.00 75.62 82 LYS A N 1
ATOM 675 C CA . LYS A 1 82 ? 13.605 19.644 2.097 1.00 75.62 82 LYS A CA 1
ATOM 676 C C . LYS A 1 82 ? 12.854 20.128 3.356 1.00 75.62 82 LYS A C 1
ATOM 678 O O . LYS A 1 82 ? 12.819 19.405 4.341 1.00 75.62 82 LYS A O 1
ATOM 683 N N . ASN A 1 83 ? 12.156 21.267 3.277 1.00 73.88 83 ASN A N 1
ATOM 684 C CA . ASN A 1 83 ? 11.427 21.897 4.391 1.00 73.88 83 ASN A CA 1
ATOM 685 C C . ASN A 1 83 ? 9.894 21.832 4.255 1.00 73.88 83 ASN A C 1
ATOM 687 O O . ASN A 1 83 ? 9.180 22.573 4.927 1.00 73.88 83 ASN A O 1
ATOM 691 N N . ARG A 1 84 ? 9.359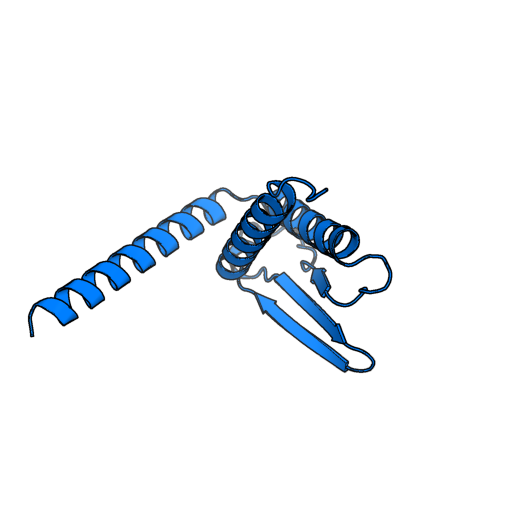 21.013 3.344 1.00 80.88 84 ARG A N 1
ATOM 692 C CA . ARG A 1 84 ? 7.909 20.869 3.145 1.00 80.88 84 ARG A CA 1
ATOM 693 C C . ARG A 1 84 ? 7.504 19.412 3.268 1.00 80.88 84 ARG A C 1
ATOM 695 O O . ARG A 1 84 ? 8.226 18.531 2.823 1.00 80.88 84 ARG A O 1
ATOM 702 N N . SER A 1 85 ? 6.339 19.173 3.858 1.00 87.50 85 SER A N 1
ATOM 703 C CA . SER A 1 85 ? 5.714 17.853 3.902 1.00 87.50 85 SER A CA 1
ATOM 704 C C . SER A 1 85 ? 4.376 17.913 3.187 1.00 87.50 85 SER A C 1
ATOM 706 O O . SER A 1 85 ? 3.554 18.781 3.475 1.00 87.50 85 SER A O 1
ATOM 708 N N . ILE A 1 86 ? 4.170 16.995 2.251 1.00 89.56 86 ILE A N 1
ATOM 709 C CA . ILE A 1 86 ? 2.890 16.766 1.593 1.00 89.56 86 ILE A CA 1
ATOM 710 C C . ILE A 1 86 ? 2.262 15.548 2.253 1.00 89.56 86 ILE A C 1
ATOM 712 O O . ILE A 1 86 ? 2.910 14.514 2.397 1.00 89.56 86 ILE A O 1
ATOM 716 N N . TYR A 1 87 ? 0.998 15.669 2.636 1.00 91.56 87 TYR A N 1
ATOM 717 C CA . TYR A 1 87 ? 0.228 14.565 3.188 1.00 91.56 87 TYR A CA 1
ATOM 718 C C . TYR A 1 87 ? -0.774 14.075 2.148 1.00 91.56 87 TYR A C 1
ATOM 720 O O . TYR A 1 87 ? -1.444 14.863 1.471 1.00 91.56 87 TYR A O 1
ATOM 728 N N . ARG A 1 88 ? -0.851 12.757 2.009 1.00 92.94 88 ARG A N 1
ATOM 729 C CA . ARG A 1 88 ? -1.823 12.051 1.183 1.00 92.94 88 ARG A CA 1
ATOM 730 C C . ARG A 1 88 ? -2.541 11.019 2.029 1.00 92.94 88 ARG A C 1
ATOM 732 O O . ARG A 1 88 ? -2.005 10.499 3.006 1.00 92.94 88 ARG A O 1
ATOM 739 N N . THR A 1 89 ? -3.780 10.762 1.662 1.00 94.75 89 THR A N 1
ATOM 740 C CA . THR A 1 89 ? -4.611 9.739 2.275 1.00 94.75 89 THR A CA 1
ATOM 741 C C . THR A 1 89 ? -5.131 8.880 1.146 1.00 94.75 89 THR A C 1
ATOM 743 O O . THR A 1 89 ? -5.601 9.421 0.151 1.00 94.75 89 THR A O 1
ATOM 746 N N . PHE A 1 90 ? -4.994 7.574 1.307 1.00 94.56 90 PHE A N 1
ATOM 747 C CA . PHE A 1 90 ? -5.432 6.579 0.348 1.00 94.56 90 PHE A CA 1
ATOM 748 C C . PHE A 1 90 ? -6.571 5.779 0.960 1.00 94.56 90 PHE A C 1
ATOM 750 O O . PHE A 1 90 ? -6.466 5.306 2.100 1.00 94.56 90 PHE A O 1
ATOM 757 N N . GLU A 1 91 ? -7.633 5.601 0.184 1.00 94.00 91 GLU A N 1
ATOM 758 C CA . GLU A 1 91 ? -8.577 4.519 0.425 1.00 94.00 91 GLU A CA 1
ATOM 759 C C . GLU A 1 91 ? -7.860 3.172 0.248 1.00 94.00 91 GLU A C 1
ATOM 761 O O . GLU A 1 91 ? -6.863 3.061 -0.470 1.00 94.00 91 GLU A O 1
ATOM 766 N N . LEU A 1 92 ? -8.358 2.114 0.892 1.00 93.88 92 LEU A N 1
ATOM 767 C CA . LEU A 1 92 ? -7.663 0.820 0.899 1.00 93.88 92 LEU A CA 1
ATOM 768 C C . LEU A 1 92 ? -7.451 0.246 -0.508 1.00 93.88 92 LEU A C 1
ATOM 770 O O . LEU A 1 92 ? -6.387 -0.293 -0.795 1.00 93.88 92 LEU A O 1
ATOM 774 N N . ILE A 1 93 ? -8.427 0.403 -1.406 1.00 93.56 93 ILE A N 1
ATOM 775 C CA . ILE A 1 93 ? -8.302 -0.046 -2.802 1.00 93.56 93 ILE A CA 1
ATOM 776 C C . ILE A 1 93 ? -7.192 0.721 -3.532 1.00 93.56 93 ILE A C 1
ATOM 778 O O . ILE A 1 93 ? -6.414 0.119 -4.271 1.00 93.56 93 ILE A O 1
ATOM 782 N N . GLU A 1 94 ? -7.102 2.035 -3.324 1.00 94.06 94 GLU A N 1
ATOM 783 C CA . GLU A 1 94 ? -6.060 2.872 -3.930 1.00 94.06 94 GLU A CA 1
ATOM 784 C C . GLU A 1 94 ? -4.678 2.483 -3.404 1.00 94.06 94 GLU A C 1
ATOM 786 O O . GLU A 1 94 ? -3.723 2.383 -4.171 1.00 94.06 94 GLU A O 1
ATOM 791 N N . PHE A 1 95 ? -4.583 2.197 -2.104 1.00 95.56 95 PHE A N 1
ATOM 792 C CA . PHE A 1 95 ? -3.351 1.719 -1.495 1.00 95.56 95 PHE A CA 1
ATOM 793 C C . PHE A 1 95 ? -2.909 0.361 -2.056 1.00 95.56 95 PHE A C 1
ATOM 795 O O . PHE A 1 95 ? -1.738 0.203 -2.385 1.00 95.56 95 PHE A O 1
ATOM 802 N N . LEU A 1 96 ? -3.824 -0.603 -2.211 1.00 95.56 96 LEU A N 1
ATOM 803 C CA . LEU A 1 96 ? -3.493 -1.919 -2.775 1.00 95.56 96 LEU A CA 1
ATOM 804 C C . LEU A 1 96 ? -2.969 -1.819 -4.215 1.00 95.56 96 LEU A C 1
ATOM 806 O O . LEU A 1 96 ? -2.039 -2.536 -4.577 1.00 95.56 96 LEU A O 1
ATOM 810 N N . ARG A 1 97 ? -3.528 -0.906 -5.018 1.00 94.81 97 ARG A N 1
ATOM 811 C CA . ARG A 1 97 ? -3.026 -0.608 -6.371 1.00 94.81 97 ARG A CA 1
ATOM 812 C C . ARG A 1 97 ? -1.618 -0.053 -6.337 1.00 94.81 97 ARG A C 1
ATOM 8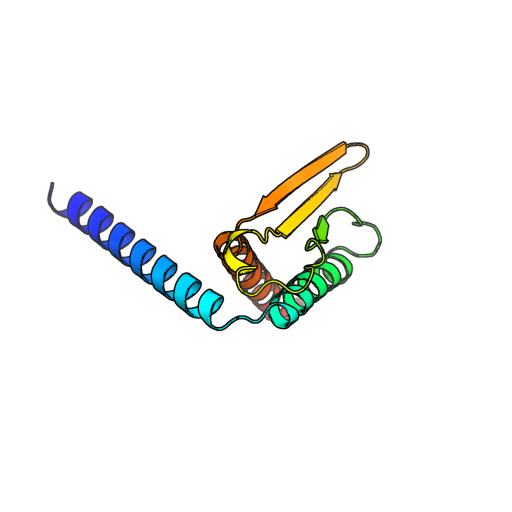14 O O . ARG A 1 97 ? -0.740 -0.572 -7.018 1.00 94.81 97 ARG A O 1
ATOM 821 N N . LEU A 1 98 ? -1.412 0.980 -5.521 1.00 94.56 98 LEU A N 1
ATOM 822 C CA . LEU A 1 98 ? -0.108 1.610 -5.363 1.00 94.56 98 LEU A CA 1
ATOM 823 C C . LEU A 1 98 ? 0.940 0.590 -4.909 1.00 94.56 98 LEU A C 1
ATOM 825 O O . LEU A 1 98 ? 2.051 0.579 -5.429 1.00 94.56 98 LEU A O 1
ATOM 829 N N . TYR A 1 99 ? 0.579 -0.280 -3.965 1.00 95.25 99 TYR A N 1
ATOM 830 C CA . TYR A 1 99 ? 1.440 -1.355 -3.495 1.00 95.25 99 TYR A CA 1
ATOM 831 C C . TYR A 1 99 ? 1.873 -2.263 -4.653 1.00 95.25 99 TYR A C 1
ATOM 833 O O . TYR A 1 99 ? 3.069 -2.421 -4.880 1.00 95.25 99 TYR A O 1
ATOM 841 N N . ASP A 1 100 ? 0.931 -2.800 -5.435 1.00 94.62 100 ASP A N 1
ATOM 842 C CA . ASP A 1 100 ? 1.260 -3.697 -6.552 1.00 94.62 100 ASP A CA 1
ATOM 843 C C . ASP A 1 100 ? 2.091 -3.003 -7.634 1.00 94.62 100 ASP A C 1
ATOM 845 O O . ASP A 1 100 ? 3.020 -3.599 -8.181 1.00 94.62 100 ASP A O 1
ATOM 849 N N . GLU A 1 101 ? 1.797 -1.736 -7.932 1.00 93.44 101 GLU A N 1
ATOM 850 C CA . GLU A 1 101 ? 2.570 -0.948 -8.891 1.00 93.44 101 GLU A CA 1
ATOM 851 C C . GLU A 1 101 ? 4.016 -0.753 -8.441 1.00 93.44 101 GLU A C 1
ATOM 853 O O . GLU A 1 101 ? 4.931 -0.938 -9.247 1.00 93.44 101 GLU A O 1
ATOM 858 N N . ILE A 1 102 ? 4.228 -0.431 -7.163 1.00 91.62 102 ILE A N 1
ATOM 859 C CA . ILE A 1 102 ? 5.562 -0.260 -6.588 1.00 91.62 102 ILE A CA 1
ATOM 860 C C . ILE A 1 102 ? 6.327 -1.589 -6.592 1.00 91.62 102 ILE A C 1
ATOM 862 O O . ILE A 1 102 ? 7.482 -1.617 -7.014 1.00 91.62 102 ILE A O 1
ATOM 866 N N . ILE A 1 103 ? 5.697 -2.693 -6.177 1.00 93.19 103 ILE A N 1
ATOM 867 C CA . ILE A 1 103 ? 6.336 -4.019 -6.182 1.00 93.19 103 ILE A CA 1
ATOM 868 C C . ILE A 1 103 ? 6.704 -4.442 -7.604 1.00 93.19 103 ILE A C 1
ATOM 870 O O . ILE A 1 103 ? 7.829 -4.882 -7.850 1.00 93.19 103 ILE A O 1
ATOM 874 N N . ARG A 1 104 ? 5.793 -4.254 -8.564 1.00 92.94 104 ARG A N 1
ATOM 875 C CA . ARG A 1 104 ? 6.060 -4.529 -9.978 1.00 92.94 104 ARG A CA 1
ATOM 876 C C . ARG A 1 104 ? 7.228 -3.690 -10.488 1.00 92.94 104 ARG A C 1
ATOM 878 O O . ARG A 1 104 ? 8.107 -4.220 -11.157 1.00 92.94 104 ARG A O 1
ATOM 885 N N . PHE A 1 105 ? 7.250 -2.397 -10.173 1.00 88.94 105 PHE A N 1
ATOM 886 C CA . PHE A 1 105 ? 8.327 -1.502 -10.588 1.00 88.94 105 PHE A CA 1
ATOM 887 C C . PHE A 1 105 ? 9.678 -1.914 -9.990 1.00 88.94 105 PHE A C 1
ATOM 889 O O . PHE A 1 105 ? 10.661 -1.993 -10.723 1.00 88.94 105 PHE A O 1
ATOM 896 N N . LYS A 1 106 ? 9.720 -2.263 -8.698 1.00 87.25 106 LYS A N 1
ATOM 897 C CA . LYS A 1 106 ? 10.934 -2.778 -8.051 1.00 87.25 106 LYS A CA 1
ATOM 898 C C . LYS A 1 106 ? 11.439 -4.048 -8.728 1.00 87.25 106 LYS A C 1
ATOM 900 O O . LYS A 1 106 ? 12.614 -4.121 -9.062 1.00 87.25 106 LYS A O 1
ATOM 905 N N . SER A 1 107 ? 10.552 -5.008 -8.991 1.00 89.50 107 SER A N 1
ATOM 906 C CA . SER A 1 107 ? 10.917 -6.246 -9.686 1.00 89.50 107 SER A CA 1
ATOM 907 C C . SER A 1 107 ? 11.509 -5.981 -11.071 1.00 89.50 107 SER A C 1
ATOM 909 O O . SER A 1 107 ? 12.418 -6.697 -11.478 1.00 89.50 107 SER A O 1
ATOM 911 N N . LEU A 1 108 ? 11.017 -4.968 -11.793 1.00 88.38 108 LEU A N 1
ATOM 912 C CA . LEU A 1 108 ? 11.569 -4.587 -13.094 1.00 88.38 108 LEU A CA 1
ATOM 913 C C . LEU A 1 108 ? 12.978 -4.001 -12.970 1.00 88.38 108 LEU A C 1
ATOM 915 O O . LEU A 1 108 ? 13.827 -4.344 -13.790 1.00 88.38 108 LEU A O 1
ATOM 919 N N . ILE A 1 109 ? 13.228 -3.167 -11.955 1.00 85.19 109 ILE A N 1
ATOM 920 C CA . ILE A 1 109 ? 14.568 -2.635 -11.663 1.00 85.19 109 ILE A CA 1
ATOM 921 C C . ILE A 1 109 ? 15.529 -3.775 -11.321 1.00 85.19 109 ILE A C 1
ATOM 923 O O . ILE A 1 109 ? 16.589 -3.870 -11.926 1.00 85.19 109 ILE A O 1
ATOM 927 N N . ASP A 1 110 ? 15.134 -4.666 -10.412 1.00 84.69 110 ASP A N 1
ATOM 928 C CA . ASP A 1 110 ? 15.991 -5.757 -9.930 1.00 84.69 110 ASP A CA 1
ATOM 929 C C . ASP A 1 110 ? 16.295 -6.797 -11.011 1.00 84.69 110 ASP A C 1
ATOM 931 O O . ASP A 1 110 ? 17.304 -7.491 -10.950 1.00 84.69 110 ASP A O 1
ATOM 935 N N . SER A 1 111 ? 15.415 -6.919 -12.007 1.00 84.62 111 SER A N 1
ATOM 936 C CA . SER A 1 111 ? 15.602 -7.826 -13.142 1.00 84.62 111 SER A CA 1
ATOM 937 C C . SER A 1 111 ? 16.557 -7.300 -14.221 1.00 84.62 111 SER A C 1
ATOM 939 O O . SER A 1 111 ? 16.866 -8.043 -15.154 1.00 84.62 111 SER A O 1
ATOM 941 N N . GLN A 1 112 ? 17.006 -6.040 -14.143 1.00 73.50 112 GLN A N 1
ATOM 942 C CA . GLN A 1 112 ? 17.988 -5.515 -15.092 1.00 73.50 112 GLN A CA 1
ATOM 943 C C . GLN A 1 112 ? 19.367 -6.134 -14.808 1.00 73.50 112 GLN A C 1
ATOM 945 O O . GLN A 1 112 ? 19.823 -6.080 -13.666 1.00 73.50 112 GLN A O 1
ATOM 950 N N . PRO A 1 113 ? 20.055 -6.708 -15.813 1.00 66.56 113 PRO A N 1
ATOM 951 C CA . PRO A 1 113 ? 21.429 -7.160 -15.634 1.00 66.56 113 PRO A CA 1
ATOM 952 C C . PRO A 1 113 ? 22.325 -5.961 -15.299 1.00 66.56 113 PRO A C 1
ATOM 954 O O . PRO A 1 113 ? 22.173 -4.894 -15.898 1.00 66.56 113 PRO A O 1
ATOM 957 N N . GLU A 1 114 ? 23.262 -6.140 -14.364 1.00 61.47 114 GLU A N 1
ATOM 958 C CA . GLU A 1 114 ? 24.329 -5.164 -14.126 1.00 61.47 114 GLU A CA 1
ATOM 959 C C . GLU A 1 114 ? 25.049 -4.928 -15.460 1.00 61.47 114 GLU A C 1
ATOM 961 O O . GLU A 1 114 ? 25.638 -5.850 -16.031 1.00 61.47 114 GLU A O 1
ATOM 966 N N . MET A 1 115 ? 24.923 -3.719 -16.019 1.00 58.81 115 MET A N 1
ATOM 967 C CA . MET A 1 115 ? 25.694 -3.372 -17.208 1.00 58.81 115 MET A CA 1
ATOM 968 C C . MET A 1 115 ? 27.177 -3.317 -16.810 1.00 58.81 115 MET A C 1
ATOM 970 O O . MET A 1 115 ? 27.479 -2.680 -15.798 1.00 58.81 115 MET A O 1
ATOM 974 N N . PRO A 1 116 ? 28.067 -3.989 -17.563 1.00 56.69 116 PRO A N 1
ATOM 975 C CA . PRO A 1 116 ? 29.498 -4.025 -17.275 1.00 56.69 116 PRO A CA 1
ATOM 976 C C . PRO A 1 116 ? 30.169 -2.652 -17.386 1.00 56.69 116 PRO A C 1
ATOM 978 O O . PRO A 1 116 ? 29.677 -1.799 -18.164 1.00 56.69 116 PRO A O 1
#

Organism: NCBI:txid31246

pLDDT: mean 85.56, std 10.73, range [52.16, 96.25]

Secondary structure (DSSP, 8-state):
-HHHHHHHHHHHHHHHHHHHHHHHHHHH--HHHHHHHHHHHHHHHHHHH-TT-TTEEEEEPPPPS-TTHHHH-EEEEEEEETTEEEEEEEEHHHHHHHHHHHHHHHHHHHTS----